Protein AF-A0A060QJ41-F1 (afdb_monomer)

Solvent-accessible surface area (backbone atoms only — not comparable to full-atom values): 6315 Å² total; per-residue (Å²): 116,40,67,36,72,54,43,66,49,70,54,66,38,90,70,45,51,76,92,61,62,83,84,62,95,77,72,72,46,38,19,40,31,33,42,63,34,37,39,37,49,94,87,50,76,45,77,58,55,60,83,73,72,48,84,84,44,64,33,47,48,69,77,72,47,94,67,33,31,37,31,62,10,53,21,62,42,76,65,50,92,54,86,45,84,54,56,28,43,73,46,73,39,74,78,43,70,63,73,48,69,90,78,86,119

Mean predicted aligned error: 7.89 Å

Structure (mmCIF, N/CA/C/O backbone):
data_AF-A0A060QJ41-F1
#
_entry.id   AF-A0A060QJ41-F1
#
loop_
_atom_site.group_PDB
_atom_site.id
_atom_site.type_symbol
_atom_site.label_atom_id
_atom_site.label_alt_id
_atom_site.label_comp_id
_atom_site.label_asym_id
_atom_site.label_entity_id
_atom_site.label_seq_id
_atom_site.pdbx_PDB_ins_code
_atom_site.Cartn_x
_atom_site.Cartn_y
_atom_site.Cartn_z
_atom_site.occupancy
_atom_site.B_iso_or_equiv
_atom_site.auth_seq_id
_atom_site.auth_comp_id
_atom_site.auth_asym_id
_atom_site.auth_atom_id
_atom_site.pdbx_PDB_model_num
ATOM 1 N N . MET A 1 1 ? -12.062 1.401 0.451 1.00 85.25 1 MET A N 1
ATOM 2 C CA . MET A 1 1 ? -12.530 0.884 1.755 1.00 85.25 1 MET A CA 1
A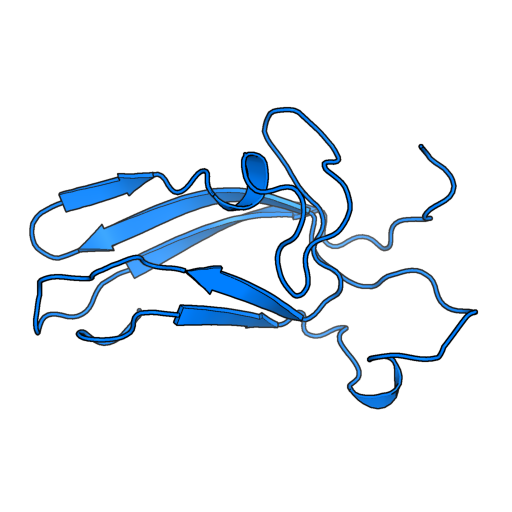TOM 3 C C . MET A 1 1 ? -12.009 -0.524 1.911 1.00 85.25 1 MET A C 1
ATOM 5 O O . MET A 1 1 ? -12.007 -1.255 0.928 1.00 85.25 1 MET A O 1
ATOM 9 N N . VAL A 1 2 ? -11.573 -0.873 3.112 1.00 86.75 2 VAL A N 1
ATOM 10 C CA . VAL A 1 2 ? -11.135 -2.212 3.498 1.00 86.75 2 VAL A CA 1
ATOM 11 C C . VAL A 1 2 ? -12.149 -2.738 4.519 1.00 86.75 2 VAL A C 1
ATOM 13 O O . VAL A 1 2 ? -12.460 -2.008 5.460 1.00 86.75 2 VAL A O 1
ATOM 16 N N . PRO A 1 3 ? -12.720 -3.937 4.332 1.00 86.00 3 PRO A N 1
ATOM 17 C CA . PRO A 1 3 ? -13.575 -4.558 5.341 1.00 86.00 3 PRO A CA 1
ATOM 18 C C . PRO A 1 3 ? -12.842 -4.757 6.675 1.00 86.00 3 PRO A C 1
ATOM 20 O O . PRO A 1 3 ? -11.617 -4.871 6.693 1.00 86.00 3 PRO A O 1
ATOM 23 N N . GLY A 1 4 ? -13.589 -4.837 7.777 1.00 84.31 4 GLY A N 1
ATOM 24 C CA . GLY A 1 4 ? -13.020 -5.221 9.070 1.00 84.31 4 GLY A CA 1
ATOM 25 C C . GLY A 1 4 ? -12.413 -6.626 9.024 1.00 84.31 4 GLY A C 1
ATOM 26 O O . GLY A 1 4 ? -12.738 -7.427 8.144 1.00 84.31 4 GLY A O 1
ATOM 27 N N . GLN A 1 5 ? -11.534 -6.929 9.981 1.00 81.62 5 GLN A N 1
ATOM 28 C CA . GLN A 1 5 ? -10.850 -8.230 10.113 1.00 81.62 5 GLN A CA 1
ATOM 29 C C . GLN A 1 5 ? -9.907 -8.606 8.950 1.00 81.62 5 GLN A C 1
ATOM 31 O O . GLN A 1 5 ? -9.447 -9.746 8.869 1.00 81.62 5 GLN A O 1
ATOM 36 N N . ILE A 1 6 ? -9.587 -7.670 8.052 1.00 86.56 6 ILE A N 1
ATOM 37 C CA . ILE A 1 6 ? -8.589 -7.878 6.999 1.00 86.56 6 ILE A CA 1
ATOM 38 C C . ILE A 1 6 ? -7.206 -7.503 7.529 1.00 86.56 6 ILE A C 1
ATOM 40 O O . ILE A 1 6 ? -6.945 -6.343 7.825 1.00 86.56 6 ILE A O 1
ATOM 44 N N . GLN A 1 7 ? -6.306 -8.482 7.602 1.00 85.56 7 GLN A N 1
ATOM 45 C CA . GLN A 1 7 ? -4.931 -8.277 8.073 1.00 85.56 7 GLN A CA 1
ATOM 46 C C . GLN A 1 7 ? -3.969 -7.878 6.956 1.00 85.56 7 GLN A C 1
ATOM 48 O O . GLN A 1 7 ? -2.970 -7.210 7.201 1.00 85.56 7 GLN A O 1
ATOM 53 N N . THR A 1 8 ? -4.246 -8.287 5.720 1.00 88.12 8 THR A N 1
ATOM 54 C CA . THR A 1 8 ? -3.357 -8.054 4.582 1.00 88.12 8 THR A CA 1
ATOM 55 C C . THR A 1 8 ? -4.145 -7.641 3.355 1.00 88.12 8 THR A C 1
ATOM 57 O O . THR A 1 8 ? -5.247 -8.123 3.090 1.00 88.12 8 THR A O 1
ATOM 60 N N . VAL A 1 9 ? -3.559 -6.737 2.580 1.00 90.88 9 VAL A N 1
ATOM 61 C CA . VAL A 1 9 ? -4.070 -6.331 1.272 1.00 90.88 9 VAL A CA 1
ATOM 62 C C . VAL A 1 9 ? -2.943 -6.378 0.253 1.00 90.88 9 VAL A C 1
ATOM 64 O O . VAL A 1 9 ? -1.770 -6.259 0.605 1.00 90.88 9 VAL A O 1
ATOM 67 N N . ARG A 1 10 ? -3.299 -6.547 -1.020 1.00 91.12 10 ARG A N 1
ATOM 68 C CA . ARG A 1 10 ? -2.350 -6.473 -2.132 1.00 91.12 10 ARG A CA 1
ATOM 69 C C . ARG A 1 10 ? -2.634 -5.245 -2.982 1.00 91.12 10 ARG A C 1
ATOM 71 O O . ARG A 1 10 ? -3.773 -5.017 -3.391 1.00 91.12 10 ARG A O 1
ATOM 78 N N . LEU A 1 11 ? -1.595 -4.459 -3.234 1.00 89.44 11 LEU A N 1
ATOM 79 C CA . LEU A 1 11 ? -1.599 -3.360 -4.184 1.00 89.44 11 LEU A CA 1
ATOM 80 C C . LEU A 1 11 ? -1.139 -3.897 -5.538 1.00 89.44 11 LEU A C 1
ATOM 82 O O . LEU A 1 11 ? 0.054 -4.082 -5.766 1.00 89.44 11 LEU A O 1
ATOM 86 N N . VAL A 1 12 ? -2.102 -4.135 -6.427 1.00 87.88 12 VAL A N 1
ATOM 87 C CA . VAL A 1 12 ? -1.845 -4.667 -7.768 1.00 87.88 12 VAL A CA 1
ATOM 88 C C . VAL A 1 12 ? -1.960 -3.542 -8.794 1.00 87.88 12 VAL A C 1
ATOM 90 O O . VAL A 1 12 ? -3.016 -2.925 -8.947 1.00 87.88 12 VAL A O 1
ATOM 93 N N . SER A 1 13 ? -0.866 -3.261 -9.497 1.00 82.88 13 SER A N 1
ATOM 94 C CA . SER A 1 13 ? -0.835 -2.315 -10.610 1.00 82.88 13 SER A CA 1
ATOM 95 C C . SER A 1 13 ? -1.576 -2.893 -11.814 1.00 82.88 13 SER A C 1
ATOM 97 O O . SER A 1 13 ? -1.474 -4.076 -12.116 1.00 82.88 13 SER A O 1
ATOM 99 N N . ARG A 1 14 ? -2.280 -2.052 -12.578 1.00 79.75 14 ARG A N 1
ATOM 100 C CA . ARG A 1 14 ? -2.937 -2.479 -13.833 1.00 79.75 14 ARG A CA 1
ATOM 101 C C . ARG A 1 14 ? -1.950 -2.993 -14.879 1.00 79.75 14 ARG A C 1
ATOM 103 O O . ARG A 1 14 ? -2.339 -3.741 -15.767 1.00 79.75 14 ARG A O 1
ATOM 110 N N . LEU A 1 15 ? -0.702 -2.540 -14.800 1.00 67.50 15 LEU A N 1
ATOM 111 C CA . LEU A 1 15 ? 0.367 -2.955 -15.702 1.00 67.50 15 LEU A CA 1
ATOM 112 C C . LEU A 1 15 ? 0.995 -4.290 -15.283 1.00 67.50 15 LEU A C 1
ATOM 114 O O . LEU A 1 15 ? 1.851 -4.803 -16.002 1.00 67.50 15 LEU A O 1
ATOM 118 N N . PHE A 1 16 ? 0.573 -4.859 -14.150 1.00 66.75 16 PHE A N 1
ATOM 119 C CA . PHE A 1 16 ? 0.996 -6.179 -13.719 1.00 66.75 16 PHE A CA 1
ATOM 120 C C . PHE A 1 16 ? 0.385 -7.248 -14.625 1.00 66.75 16 PHE A C 1
ATOM 122 O O . PHE A 1 16 ? -0.835 -7.366 -14.755 1.00 66.75 16 PHE A O 1
ATOM 129 N N . HIS A 1 17 ? 1.249 -8.055 -15.234 1.00 64.12 17 HIS A N 1
ATOM 130 C CA . HIS A 1 17 ? 0.848 -9.238 -15.975 1.00 64.12 17 HIS A CA 1
ATOM 131 C C . HIS A 1 17 ? 1.352 -10.477 -15.220 1.00 64.12 17 HIS A C 1
ATOM 133 O O . HIS A 1 17 ? 2.561 -10.596 -15.031 1.00 64.12 17 HIS A O 1
ATOM 139 N N . PRO A 1 18 ? 0.486 -11.432 -14.826 1.00 60.78 18 PRO A N 1
ATOM 140 C CA . PRO A 1 18 ? 0.892 -12.603 -14.040 1.00 60.78 18 PRO A CA 1
ATOM 141 C C . PRO A 1 18 ? 2.001 -13.435 -14.693 1.00 60.78 18 PRO A C 1
ATOM 143 O O . PRO A 1 18 ? 2.814 -14.027 -13.999 1.00 60.78 18 PRO A O 1
ATOM 146 N N . ALA A 1 19 ? 2.089 -13.442 -16.030 1.00 58.12 19 ALA A N 1
ATOM 147 C CA . ALA A 1 19 ? 3.177 -14.123 -16.745 1.00 58.12 19 ALA A CA 1
ATOM 148 C C . ALA A 1 19 ? 4.554 -13.436 -16.613 1.00 58.12 19 ALA A C 1
ATOM 150 O O . ALA A 1 19 ? 5.533 -13.930 -17.165 1.00 58.12 19 ALA A O 1
ATOM 151 N N . TRP A 1 20 ? 4.630 -12.288 -15.937 1.00 57.34 20 TRP A N 1
ATOM 152 C CA . TRP A 1 20 ? 5.875 -11.607 -15.569 1.00 57.34 20 TRP A CA 1
ATOM 153 C C . TRP A 1 20 ? 6.251 -11.829 -14.098 1.00 57.34 20 TRP A C 1
ATOM 155 O O . TRP A 1 20 ? 7.322 -11.394 -13.679 1.00 57.34 20 TRP A O 1
ATOM 165 N N . ALA A 1 21 ? 5.405 -12.516 -13.321 1.00 54.00 21 ALA A N 1
ATOM 166 C CA . ALA A 1 21 ? 5.729 -12.936 -11.966 1.00 54.00 21 ALA A CA 1
ATOM 167 C C . ALA A 1 21 ? 6.667 -14.154 -12.027 1.00 54.00 21 ALA A C 1
ATOM 169 O O . ALA A 1 21 ? 6.271 -15.220 -12.485 1.00 54.00 21 ALA A O 1
ATOM 170 N N . GLU A 1 22 ? 7.910 -13.949 -11.588 1.00 51.47 22 GLU A N 1
ATOM 171 C CA . GLU A 1 22 ? 9.008 -14.924 -11.483 1.00 51.47 22 GLU A CA 1
ATOM 172 C C . GLU A 1 22 ? 9.486 -15.578 -12.801 1.00 51.47 22 GLU A C 1
ATOM 174 O O . GLU A 1 22 ? 8.853 -16.451 -13.385 1.00 51.47 22 GLU A O 1
ATOM 179 N N . GLY A 1 23 ? 10.691 -15.183 -13.244 1.00 48.38 23 GLY A N 1
ATOM 180 C CA . GLY A 1 23 ? 11.453 -15.867 -14.303 1.00 48.38 23 GLY A CA 1
ATOM 181 C C . GLY A 1 23 ? 11.667 -15.084 -15.604 1.00 48.38 23 GLY A C 1
ATOM 182 O O . GLY A 1 23 ? 12.457 -15.512 -16.446 1.00 48.38 23 GLY A O 1
ATOM 183 N N . SER A 1 24 ? 11.033 -13.920 -15.781 1.00 49.31 24 SER A N 1
ATOM 184 C CA . SER A 1 24 ? 11.309 -13.047 -16.929 1.00 49.31 24 SER A CA 1
ATOM 185 C C . SER A 1 24 ? 12.500 -12.135 -16.629 1.00 49.31 24 SER A C 1
ATOM 187 O O . SER A 1 24 ? 12.339 -11.051 -16.081 1.00 49.31 24 SER A O 1
ATOM 189 N N . HIS A 1 25 ? 13.707 -12.563 -17.005 1.00 52.97 25 HIS A N 1
ATOM 190 C CA . HIS A 1 25 ? 14.935 -11.759 -16.888 1.00 52.97 25 HIS A CA 1
ATOM 191 C C . HIS A 1 25 ? 14.967 -10.497 -17.773 1.00 52.97 25 HIS A C 1
ATOM 193 O O . HIS A 1 25 ? 15.950 -9.765 -17.745 1.00 52.97 25 HIS A O 1
ATOM 199 N N . TYR A 1 26 ? 13.933 -10.232 -18.575 1.00 49.94 26 TYR A N 1
ATOM 200 C CA . TYR A 1 26 ? 13.948 -9.147 -19.552 1.00 49.94 26 TYR A CA 1
ATOM 201 C C . TYR A 1 26 ? 12.587 -8.462 -19.623 1.00 49.94 26 TYR A C 1
ATOM 203 O O . TYR A 1 26 ? 11.684 -8.879 -20.345 1.00 49.94 26 TYR A O 1
ATOM 211 N N . GLY A 1 27 ? 12.438 -7.393 -18.853 1.00 53.38 27 GLY A N 1
ATOM 212 C CA . GLY A 1 27 ? 11.312 -6.479 -18.951 1.00 53.38 27 GLY A CA 1
ATOM 213 C C . GLY A 1 27 ? 11.445 -5.396 -17.891 1.00 53.38 27 GLY A C 1
ATOM 214 O O . GLY A 1 27 ? 11.797 -5.718 -16.759 1.00 53.38 27 GLY A O 1
ATOM 215 N N . PRO A 1 28 ? 11.203 -4.125 -18.231 1.00 57.47 28 PRO A N 1
ATOM 216 C CA . PRO A 1 28 ? 11.350 -3.067 -17.258 1.00 57.47 28 PRO A CA 1
ATOM 217 C C . PRO A 1 28 ? 10.192 -3.189 -16.259 1.00 57.47 28 PRO A C 1
ATOM 219 O O . PRO A 1 28 ? 9.060 -3.527 -16.631 1.00 57.47 28 PRO A O 1
ATOM 222 N N . SER A 1 29 ? 10.490 -3.032 -14.977 1.00 65.25 29 SER A N 1
ATOM 223 C CA . SER A 1 29 ? 9.539 -3.376 -13.927 1.00 65.25 29 SER A CA 1
ATOM 224 C C . SER A 1 29 ? 8.375 -2.386 -13.926 1.00 65.25 29 SER A C 1
ATOM 226 O O . SER A 1 29 ? 8.567 -1.171 -13.904 1.00 65.25 29 SER A O 1
ATOM 228 N N . ARG A 1 30 ? 7.143 -2.900 -13.990 1.00 72.81 30 ARG A N 1
ATOM 229 C CA . ARG A 1 30 ? 5.931 -2.080 -14.136 1.00 72.81 30 ARG A CA 1
ATOM 230 C C . ARG A 1 30 ? 5.141 -2.056 -12.832 1.00 72.81 30 ARG A C 1
ATOM 232 O O . ARG A 1 30 ? 4.161 -2.781 -12.666 1.00 72.81 30 ARG A O 1
ATOM 239 N N . GLY A 1 31 ? 5.608 -1.234 -11.898 1.00 83.44 31 GLY A N 1
ATOM 240 C CA . GLY A 1 31 ? 4.985 -1.001 -10.598 1.00 83.44 31 GLY A CA 1
ATOM 241 C C . GLY A 1 31 ? 4.576 0.452 -10.398 1.00 83.44 31 GLY A C 1
ATOM 242 O O . GLY A 1 31 ? 4.353 1.186 -11.355 1.00 83.44 31 GLY A O 1
ATOM 243 N N . VAL A 1 32 ? 4.455 0.854 -9.138 1.00 88.94 32 VAL A N 1
ATOM 244 C CA . VAL A 1 32 ? 4.211 2.244 -8.738 1.00 88.94 32 VAL A CA 1
ATOM 245 C C . VAL A 1 32 ? 5.172 2.630 -7.621 1.00 88.94 32 VAL A C 1
ATOM 247 O O . VAL A 1 32 ? 5.499 1.801 -6.766 1.00 88.94 32 VAL A O 1
ATOM 250 N N . LEU A 1 33 ? 5.623 3.881 -7.624 1.00 91.12 33 LEU A N 1
ATOM 251 C CA . LEU A 1 33 ? 6.394 4.462 -6.537 1.00 91.12 33 LEU A CA 1
ATOM 252 C C . LEU A 1 33 ? 5.417 4.903 -5.461 1.00 91.12 33 LEU A C 1
ATOM 254 O O . LEU A 1 33 ? 4.648 5.850 -5.648 1.00 91.12 33 LEU A O 1
ATOM 258 N N . VAL A 1 34 ? 5.448 4.207 -4.334 1.00 92.62 34 VAL A N 1
ATOM 259 C CA . VAL A 1 34 ? 4.568 4.493 -3.208 1.00 92.62 34 VAL A CA 1
ATOM 260 C C . VAL A 1 34 ? 5.300 5.387 -2.219 1.00 92.62 34 VAL A C 1
ATOM 262 O O . VAL A 1 34 ? 6.453 5.121 -1.871 1.00 92.62 34 VAL A O 1
ATOM 265 N N . GLY A 1 35 ? 4.630 6.461 -1.812 1.00 93.50 35 GLY A N 1
ATOM 266 C CA . GLY A 1 35 ? 5.053 7.359 -0.742 1.00 93.50 35 GLY A CA 1
ATOM 267 C C . GLY A 1 35 ? 4.328 7.029 0.557 1.00 93.50 35 GLY A C 1
ATOM 268 O O . GLY A 1 35 ? 4.355 5.902 1.046 1.00 93.50 35 GLY A O 1
ATOM 269 N N . LYS A 1 36 ? 3.633 8.013 1.129 1.00 94.12 36 LYS A N 1
ATOM 270 C CA . LYS A 1 36 ? 2.918 7.825 2.392 1.00 94.12 36 LYS A CA 1
ATOM 271 C C . LYS A 1 36 ? 1.755 6.832 2.266 1.00 94.12 36 LYS A C 1
ATOM 273 O O . LYS A 1 36 ? 0.883 6.963 1.407 1.00 94.12 36 LYS A O 1
ATOM 278 N N . ILE A 1 37 ? 1.677 5.907 3.221 1.00 93.88 37 ILE A N 1
ATOM 279 C CA . ILE A 1 37 ? 0.545 4.991 3.394 1.00 93.88 37 ILE A CA 1
ATOM 280 C C . ILE A 1 37 ? -0.130 5.294 4.729 1.00 93.88 37 ILE A C 1
ATOM 282 O O . ILE A 1 37 ? 0.525 5.442 5.764 1.00 93.88 37 ILE A O 1
ATOM 286 N N . THR A 1 38 ? -1.449 5.455 4.718 1.00 92.62 38 THR A N 1
ATOM 287 C CA . THR A 1 38 ? -2.230 5.754 5.922 1.00 92.62 38 THR A CA 1
ATOM 288 C C . THR A 1 38 ? -3.517 4.955 5.930 1.00 92.62 38 THR A C 1
ATOM 290 O O . THR A 1 38 ? -4.283 4.983 4.969 1.00 92.62 38 THR A O 1
ATOM 293 N N . PHE A 1 39 ? -3.766 4.271 7.036 1.00 89.81 39 PHE A N 1
ATOM 294 C CA . PHE A 1 39 ? -4.989 3.534 7.271 1.00 89.81 39 PHE A CA 1
ATOM 295 C C . PHE A 1 39 ? -5.841 4.246 8.322 1.00 89.81 39 PHE A C 1
ATOM 297 O O . PHE A 1 39 ? -5.359 4.597 9.396 1.00 89.81 39 PHE A O 1
ATOM 304 N N . PHE A 1 40 ? -7.105 4.476 7.999 1.00 88.38 40 PHE A N 1
ATOM 305 C CA . PHE A 1 40 ? -8.083 5.112 8.869 1.00 88.38 40 PHE A CA 1
ATOM 306 C C . PHE A 1 40 ? -9.105 4.060 9.292 1.00 88.38 40 PHE A C 1
ATOM 308 O O . PHE A 1 40 ? -9.816 3.533 8.438 1.00 88.38 40 PHE A O 1
ATOM 315 N N . ASP A 1 41 ? -9.190 3.770 10.586 1.00 83.44 41 ASP A N 1
ATOM 316 C CA . ASP A 1 41 ? -10.264 2.962 11.168 1.00 83.44 41 ASP A CA 1
ATOM 317 C C . ASP A 1 41 ? -11.225 3.837 11.988 1.00 83.44 41 ASP A C 1
ATOM 319 O O . ASP A 1 41 ? -11.019 5.046 12.131 1.00 83.44 41 ASP A O 1
ATOM 323 N N . SER A 1 42 ? -12.294 3.236 12.515 1.00 78.50 42 SER A N 1
ATOM 324 C CA . SER A 1 42 ? -13.321 3.917 13.318 1.00 78.50 42 SER A CA 1
ATOM 325 C C . SER A 1 42 ? -12.779 4.678 14.533 1.00 78.50 42 SER A C 1
ATOM 327 O O . SER A 1 42 ? -13.457 5.556 15.061 1.00 78.50 42 SER A O 1
ATOM 329 N N . ASN A 1 43 ? -11.589 4.325 15.014 1.00 76.75 43 ASN A N 1
ATOM 330 C CA . ASN A 1 43 ? -11.054 4.756 16.296 1.00 76.75 43 ASN A CA 1
ATOM 331 C C . ASN A 1 43 ? -9.701 5.482 16.171 1.00 76.75 43 ASN A C 1
ATOM 333 O O . ASN A 1 43 ? -9.322 6.243 17.064 1.00 76.75 43 ASN A O 1
ATOM 337 N N . ARG A 1 44 ? -8.931 5.226 15.106 1.00 81.75 44 ARG A N 1
ATOM 338 C CA . ARG A 1 44 ? -7.525 5.621 14.965 1.00 81.75 44 ARG A CA 1
ATOM 339 C C . ARG A 1 44 ? -7.114 5.847 13.510 1.00 81.75 44 ARG A C 1
ATOM 341 O O . ARG A 1 44 ? -7.663 5.302 12.558 1.00 81.75 44 ARG A O 1
ATOM 348 N N . THR A 1 45 ? -6.080 6.670 13.359 1.00 87.12 45 THR A N 1
ATOM 349 C CA . THR A 1 45 ? -5.332 6.841 12.110 1.00 87.12 45 THR A CA 1
ATOM 350 C C . THR A 1 45 ? -3.949 6.230 12.285 1.00 87.12 45 THR A C 1
ATOM 352 O O . THR A 1 45 ? -3.184 6.668 13.144 1.00 87.12 45 THR A O 1
ATOM 355 N N . HIS A 1 46 ? -3.615 5.251 11.453 1.00 85.75 46 HIS A N 1
ATOM 356 C CA . HIS A 1 46 ? -2.340 4.541 11.468 1.00 85.75 46 HIS A CA 1
ATOM 357 C C . HIS A 1 46 ? -1.509 4.959 10.262 1.00 85.75 46 HIS A C 1
ATOM 359 O O . HIS A 1 46 ? -1.903 4.747 9.116 1.00 85.75 46 HIS A O 1
ATOM 365 N N . THR A 1 47 ? -0.349 5.567 10.506 1.00 88.75 47 THR A N 1
ATOM 366 C CA . TH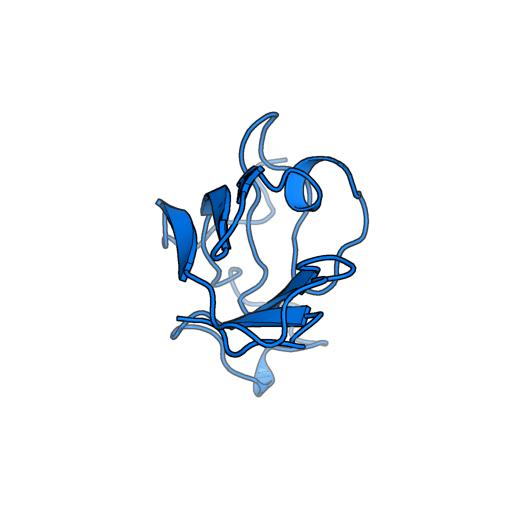R A 1 47 ? 0.638 5.791 9.440 1.00 88.75 47 THR A CA 1
ATOM 367 C C . THR A 1 47 ? 1.494 4.542 9.316 1.00 88.75 47 THR A C 1
ATOM 369 O O . THR A 1 47 ? 2.080 4.102 10.301 1.00 88.75 47 THR A O 1
ATOM 372 N N . MET A 1 48 ? 1.554 3.973 8.117 1.00 88.25 48 MET A N 1
ATOM 373 C CA . MET A 1 48 ? 2.208 2.691 7.879 1.00 88.25 48 MET A CA 1
ATOM 374 C C . MET A 1 48 ? 3.580 2.906 7.246 1.00 88.25 48 MET A C 1
ATOM 376 O O . MET A 1 48 ? 3.674 3.358 6.104 1.00 88.25 48 MET A O 1
ATOM 380 N N . THR A 1 49 ? 4.640 2.560 7.975 1.00 88.75 49 THR A N 1
ATOM 381 C CA . THR A 1 49 ? 6.035 2.690 7.514 1.00 88.75 49 THR A CA 1
ATOM 382 C C . THR A 1 49 ? 6.697 1.352 7.210 1.00 88.75 49 THR A C 1
ATOM 384 O O . THR A 1 49 ? 7.830 1.339 6.750 1.00 88.75 49 THR A O 1
ATOM 387 N N . GLU A 1 50 ? 5.990 0.229 7.375 1.00 86.44 50 GLU A N 1
ATOM 388 C CA . GLU A 1 50 ? 6.543 -1.118 7.165 1.00 86.44 50 GLU A CA 1
ATOM 389 C C . GLU A 1 50 ? 7.195 -1.274 5.784 1.00 86.44 50 GLU A C 1
ATOM 391 O O . GLU A 1 50 ? 8.298 -1.804 5.672 1.00 86.44 50 GLU A O 1
ATOM 396 N N . HIS A 1 51 ? 6.571 -0.714 4.743 1.00 84.00 51 HIS A N 1
ATOM 397 C CA . HIS A 1 51 ? 7.127 -0.693 3.391 1.00 84.00 51 HIS A CA 1
ATOM 398 C C . HIS A 1 51 ? 8.493 0.011 3.292 1.00 84.00 51 HIS A C 1
ATOM 400 O O . HIS A 1 51 ? 9.264 -0.309 2.397 1.00 84.00 51 HIS A O 1
ATOM 406 N N . LEU A 1 52 ? 8.839 0.919 4.206 1.00 86.12 52 LEU A N 1
ATOM 407 C CA . LEU A 1 52 ? 10.126 1.625 4.260 1.00 86.12 52 LEU A CA 1
ATOM 408 C C . LEU A 1 52 ? 11.145 0.964 5.196 1.00 86.12 52 LEU A C 1
ATOM 410 O O . LEU A 1 52 ? 12.345 1.192 5.022 1.00 86.12 52 LEU A O 1
ATOM 414 N N . ASP A 1 53 ? 10.677 0.210 6.189 1.00 84.56 53 ASP A N 1
ATOM 415 C CA . ASP A 1 53 ? 11.499 -0.309 7.288 1.00 84.56 53 ASP A CA 1
ATOM 416 C C . ASP A 1 53 ? 11.897 -1.779 7.078 1.00 84.56 53 ASP A C 1
ATOM 418 O O . ASP A 1 53 ? 12.988 -2.194 7.474 1.00 84.56 53 ASP A O 1
ATOM 422 N N . SER A 1 54 ? 11.047 -2.565 6.413 1.00 81.81 54 SER A N 1
ATOM 423 C CA . SER A 1 54 ? 11.259 -4.000 6.199 1.00 81.81 54 SER A CA 1
ATOM 424 C C . SER A 1 54 ? 12.015 -4.257 4.891 1.00 81.81 54 SER A C 1
ATOM 426 O O . SER A 1 54 ? 11.462 -4.014 3.819 1.00 81.81 54 SER A O 1
ATOM 428 N N . PRO A 1 55 ? 13.253 -4.786 4.911 1.00 70.00 55 PRO A N 1
ATOM 429 C CA . PRO A 1 55 ? 14.059 -4.934 3.697 1.00 70.00 55 PRO A CA 1
ATOM 430 C C . PRO A 1 55 ? 13.467 -5.947 2.709 1.00 70.00 55 PRO A C 1
ATOM 432 O O . PRO A 1 55 ? 13.498 -5.709 1.506 1.00 70.00 55 PRO A O 1
ATOM 435 N N . ALA A 1 56 ? 12.854 -7.026 3.198 1.00 75.12 56 ALA A N 1
ATOM 436 C CA . ALA A 1 56 ? 12.232 -8.057 2.374 1.00 75.12 56 ALA A CA 1
ATOM 437 C C . ALA A 1 56 ? 10.713 -8.056 2.585 1.00 75.12 56 ALA A C 1
ATOM 439 O O . ALA A 1 56 ? 10.217 -8.613 3.563 1.00 75.12 56 ALA A O 1
ATOM 440 N N . LEU A 1 57 ? 9.987 -7.414 1.670 1.00 84.00 57 LEU A N 1
ATOM 441 C CA . LEU A 1 57 ? 8.529 -7.471 1.604 1.00 84.00 57 LEU A CA 1
ATOM 442 C C . LEU A 1 57 ? 8.104 -7.999 0.241 1.00 84.00 57 LEU A C 1
ATOM 444 O O . LEU A 1 57 ? 8.630 -7.570 -0.786 1.00 84.00 57 LEU A O 1
ATOM 448 N N . ASP A 1 58 ? 7.136 -8.913 0.252 1.00 85.88 58 ASP A N 1
ATOM 449 C CA . ASP A 1 58 ? 6.621 -9.535 -0.963 1.00 85.88 58 ASP A CA 1
ATOM 450 C C . ASP A 1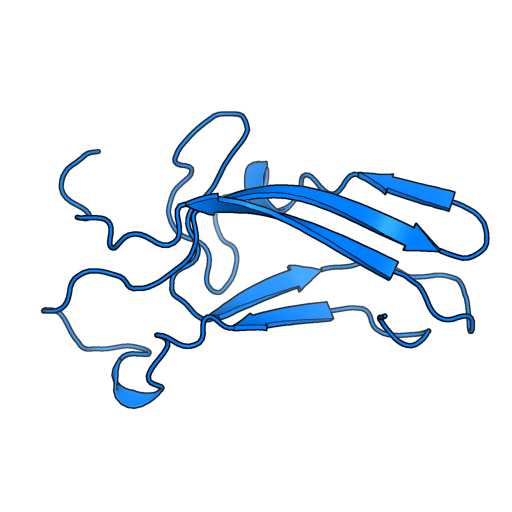 58 ? 6.069 -8.471 -1.916 1.00 85.88 58 ASP A C 1
ATOM 452 O O . ASP A 1 58 ? 5.192 -7.678 -1.553 1.00 85.88 58 ASP A O 1
ATOM 456 N N . GLY A 1 59 ? 6.631 -8.434 -3.122 1.00 85.12 59 GLY A N 1
ATOM 457 C CA . GLY A 1 59 ? 6.217 -7.496 -4.152 1.00 85.12 59 GLY A CA 1
ATOM 458 C C . GLY A 1 59 ? 6.740 -6.063 -4.035 1.00 85.12 59 GLY A C 1
ATOM 459 O O . GLY A 1 59 ? 6.299 -5.179 -4.773 1.00 85.12 59 GLY A O 1
ATOM 460 N N . TRP A 1 60 ? 7.679 -5.806 -3.124 1.00 88.25 60 TRP A N 1
ATOM 461 C CA . TRP A 1 60 ? 8.370 -4.522 -3.001 1.00 88.25 60 TRP A CA 1
ATOM 462 C C . TRP A 1 60 ? 9.812 -4.635 -3.497 1.00 88.25 60 TRP A C 1
ATOM 464 O O . TRP A 1 60 ? 10.477 -5.647 -3.284 1.00 88.25 60 TRP A O 1
ATOM 474 N N . ARG A 1 61 ? 10.316 -3.589 -4.157 1.00 86.00 61 ARG A N 1
ATOM 475 C CA . ARG A 1 61 ? 11.714 -3.511 -4.620 1.00 86.00 61 ARG A CA 1
ATOM 476 C C . ARG A 1 61 ? 12.672 -3.084 -3.530 1.00 86.00 61 ARG A C 1
ATOM 478 O O . ARG A 1 61 ? 12.274 -2.960 -2.386 1.00 86.00 61 ARG A O 1
ATOM 485 N N . GLU A 1 62 ? 13.934 -2.844 -3.846 1.00 81.38 62 GLU A N 1
ATOM 486 C CA . GLU A 1 62 ? 14.827 -2.165 -2.915 1.00 81.38 62 GLU A CA 1
ATOM 487 C C . GLU A 1 62 ? 14.319 -0.758 -2.569 1.00 81.38 62 GLU A C 1
ATOM 489 O O . GLU A 1 62 ? 13.463 -0.171 -3.244 1.00 81.38 62 GLU A O 1
ATOM 494 N N . LYS A 1 63 ? 14.783 -0.242 -1.433 1.00 78.06 63 LYS A N 1
ATOM 495 C CA . LYS A 1 63 ? 14.341 1.050 -0.923 1.00 78.06 63 LYS A CA 1
ATOM 496 C C . LYS A 1 63 ? 14.874 2.159 -1.829 1.00 78.06 63 LYS A C 1
ATOM 498 O O . LYS A 1 63 ? 16.054 2.473 -1.783 1.00 78.06 63 LYS A O 1
ATOM 503 N N . HIS A 1 64 ? 13.980 2.774 -2.600 1.00 78.44 64 HIS A N 1
ATOM 504 C CA . HIS A 1 64 ? 14.319 3.885 -3.488 1.00 78.44 64 HIS A CA 1
ATOM 505 C C . HIS A 1 64 ? 14.746 5.138 -2.707 1.00 78.44 64 HIS A C 1
ATOM 507 O O . HIS A 1 64 ? 15.693 5.822 -3.077 1.00 78.44 64 HIS A O 1
ATOM 513 N N . SER A 1 65 ? 14.052 5.466 -1.610 1.00 83.00 65 SER A N 1
ATOM 514 C CA . SER A 1 65 ? 14.425 6.596 -0.753 1.00 83.00 65 SER A CA 1
ATOM 515 C C . SER A 1 65 ? 14.010 6.393 0.703 1.00 83.00 65 SER A C 1
ATOM 517 O O . SER A 1 65 ? 13.312 5.442 1.050 1.00 83.00 65 SER A O 1
ATOM 519 N N . ALA A 1 66 ? 14.386 7.330 1.579 1.00 83.62 66 ALA A N 1
ATOM 520 C CA . ALA A 1 66 ? 13.948 7.339 2.975 1.00 83.62 66 ALA A CA 1
ATOM 521 C C . ALA A 1 66 ? 12.415 7.329 3.145 1.00 83.62 66 ALA A C 1
ATOM 523 O O . ALA A 1 66 ? 11.942 6.859 4.177 1.00 83.62 66 ALA A O 1
ATOM 524 N N . GLN A 1 67 ? 11.663 7.831 2.157 1.00 88.44 67 GLN A N 1
ATOM 525 C CA . GLN A 1 67 ? 10.218 8.077 2.248 1.00 88.44 67 GLN A CA 1
ATOM 526 C C . GLN A 1 67 ? 9.394 7.403 1.145 1.00 88.44 67 GLN A C 1
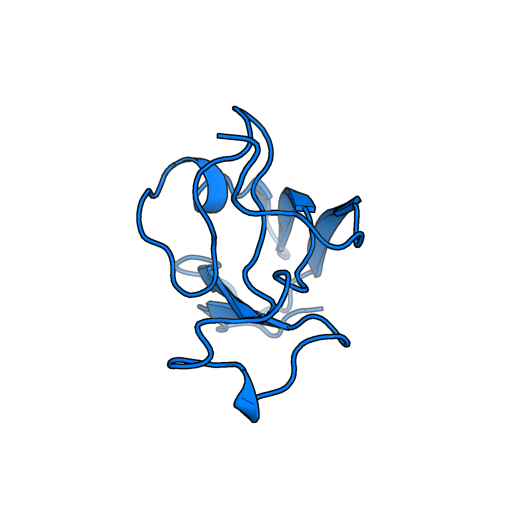ATOM 528 O O . GLN A 1 67 ? 8.180 7.582 1.110 1.00 88.44 67 GLN A O 1
ATOM 533 N N . SER A 1 68 ? 10.027 6.666 0.231 1.00 90.12 68 SER A N 1
ATOM 534 C CA . SER A 1 68 ? 9.327 6.044 -0.889 1.00 90.12 68 SER A CA 1
ATOM 535 C C . SER A 1 68 ? 9.969 4.743 -1.340 1.00 90.12 68 SER A C 1
ATOM 537 O O . SER A 1 68 ? 11.176 4.528 -1.179 1.00 90.12 68 SER A O 1
ATOM 539 N N . ARG A 1 69 ? 9.145 3.868 -1.921 1.00 90.12 69 ARG A N 1
ATOM 540 C CA . ARG A 1 69 ? 9.581 2.560 -2.407 1.00 90.12 69 ARG A CA 1
ATOM 541 C C . ARG A 1 69 ? 8.765 2.094 -3.604 1.00 90.12 69 ARG A C 1
ATOM 543 O O . ARG A 1 69 ? 7.543 2.235 -3.623 1.00 90.12 69 ARG A O 1
ATOM 550 N N . TRP A 1 70 ? 9.454 1.528 -4.590 1.00 89.62 70 TRP A N 1
ATOM 551 C CA . TRP A 1 70 ? 8.825 0.928 -5.761 1.00 89.62 70 TRP A CA 1
ATOM 552 C C . TRP A 1 70 ? 8.202 -0.428 -5.427 1.00 89.62 70 TRP A C 1
ATOM 554 O O . TRP A 1 70 ? 8.781 -1.235 -4.694 1.00 89.62 70 TRP A O 1
ATOM 564 N N . THR A 1 71 ? 7.030 -0.694 -5.996 1.00 88.81 71 THR A N 1
ATOM 565 C CA . THR A 1 71 ? 6.444 -2.039 -6.054 1.00 88.81 71 THR A CA 1
ATOM 566 C C . THR A 1 71 ? 6.916 -2.771 -7.310 1.00 88.81 71 THR A C 1
ATOM 568 O O . THR A 1 71 ? 7.253 -2.139 -8.306 1.00 88.81 71 THR A O 1
ATOM 571 N N . SER A 1 72 ? 6.898 -4.103 -7.307 1.00 83.56 72 SER A N 1
ATOM 572 C CA . SER A 1 72 ? 7.139 -4.922 -8.507 1.00 83.56 72 SER A CA 1
ATOM 573 C C . SER A 1 72 ? 5.872 -5.158 -9.346 1.00 83.56 72 SER A C 1
ATOM 575 O O . SER A 1 72 ? 5.896 -5.936 -10.298 1.00 83.56 72 SER A O 1
ATOM 577 N N . GLY A 1 73 ? 4.759 -4.500 -9.002 1.00 84.50 73 GLY A N 1
ATOM 578 C CA . GLY A 1 73 ? 3.465 -4.627 -9.678 1.00 84.50 73 GLY A CA 1
ATOM 579 C C . GLY A 1 73 ? 2.386 -5.355 -8.868 1.00 84.50 73 GLY A C 1
ATOM 580 O O . GLY A 1 73 ? 1.214 -5.066 -9.077 1.00 84.50 73 GLY A O 1
ATOM 581 N N . ASP A 1 74 ? 2.747 -6.207 -7.910 1.00 86.94 74 ASP A N 1
ATOM 582 C CA . ASP A 1 74 ? 1.835 -6.822 -6.929 1.00 86.94 74 ASP A CA 1
ATOM 583 C C . ASP 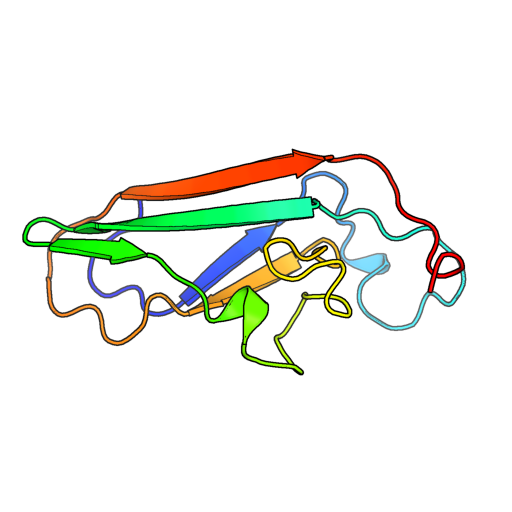A 1 74 ? 2.519 -6.795 -5.566 1.00 86.94 74 ASP A C 1
ATOM 585 O O . ASP A 1 74 ? 3.352 -7.649 -5.299 1.00 86.94 74 ASP A O 1
ATOM 589 N N . ALA A 1 75 ? 2.206 -5.794 -4.743 1.00 89.81 75 ALA A N 1
ATOM 590 C CA . ALA A 1 75 ? 2.850 -5.565 -3.454 1.00 89.81 75 ALA A CA 1
ATOM 591 C C . ALA A 1 75 ? 1.941 -5.904 -2.275 1.00 89.81 75 ALA A C 1
ATOM 593 O O . ALA A 1 75 ? 0.821 -5.399 -2.177 1.00 89.81 75 ALA A O 1
ATOM 594 N N . MET A 1 76 ? 2.445 -6.700 -1.332 1.00 91.00 76 MET A N 1
ATOM 595 C CA . MET A 1 76 ? 1.728 -7.033 -0.105 1.00 91.00 76 MET A CA 1
ATOM 596 C C . MET A 1 76 ? 1.893 -5.936 0.950 1.00 91.00 76 MET A C 1
ATOM 598 O O . MET A 1 76 ? 3.000 -5.483 1.228 1.00 91.00 76 MET A O 1
ATOM 602 N N . LEU A 1 77 ? 0.795 -5.538 1.585 1.00 90.69 77 LEU A N 1
ATOM 603 C CA . LEU A 1 77 ? 0.770 -4.589 2.692 1.00 90.69 77 LEU A CA 1
ATOM 604 C C . LEU A 1 77 ? 0.096 -5.246 3.903 1.00 90.69 77 LEU A C 1
ATOM 606 O O . LEU A 1 77 ? -1.051 -5.692 3.798 1.00 90.69 77 LEU A O 1
ATOM 610 N N . SER A 1 78 ? 0.785 -5.290 5.046 1.00 88.81 78 SER A N 1
ATOM 611 C CA . SER A 1 78 ? 0.196 -5.762 6.301 1.00 88.81 78 SER A CA 1
ATOM 612 C C . SER A 1 78 ? -0.485 -4.607 7.016 1.00 88.81 78 SER A C 1
ATOM 614 O O . SER A 1 78 ? 0.163 -3.643 7.402 1.00 88.81 78 SER A O 1
ATOM 616 N N . LEU A 1 79 ? -1.797 -4.692 7.213 1.00 83.56 79 LEU A N 1
ATOM 617 C CA . LEU A 1 79 ? -2.580 -3.719 7.980 1.00 83.56 79 LEU A CA 1
ATOM 618 C C . LEU A 1 79 ? -2.429 -3.909 9.503 1.00 83.56 79 LEU A C 1
ATOM 620 O O . LEU A 1 79 ? -3.013 -3.141 10.272 1.00 83.56 79 LEU A O 1
ATOM 624 N N . GLY A 1 80 ? -1.635 -4.904 9.923 1.00 75.62 80 GLY A N 1
ATOM 625 C CA . GLY A 1 80 ? -1.422 -5.290 11.316 1.00 75.62 80 GLY A CA 1
ATOM 626 C C . GLY A 1 80 ? -2.621 -6.016 11.929 1.00 75.62 80 GLY A C 1
ATOM 627 O O . GLY A 1 80 ? -3.588 -6.355 11.242 1.00 75.62 80 GLY A O 1
ATOM 628 N N . ASP A 1 81 ? -2.561 -6.241 13.244 1.00 67.00 81 ASP A N 1
ATOM 629 C CA . ASP A 1 81 ? -3.711 -6.719 14.013 1.00 67.00 81 ASP A CA 1
ATOM 630 C C . ASP A 1 81 ? -4.750 -5.598 14.116 1.00 67.00 81 ASP A C 1
ATOM 632 O O . ASP A 1 81 ? -4.708 -4.719 14.979 1.00 67.00 81 ASP A O 1
ATOM 636 N N . GLN A 1 82 ? -5.665 -5.607 13.155 1.00 61.75 82 GLN A N 1
ATOM 637 C CA . GLN A 1 82 ? -6.814 -4.720 13.090 1.00 61.75 82 GLN A CA 1
ATOM 638 C C . GLN A 1 82 ? -7.838 -5.170 14.135 1.00 61.75 82 GLN A C 1
ATOM 640 O O . GLN A 1 82 ? -8.492 -6.199 13.973 1.00 61.75 82 GLN A O 1
ATOM 645 N N . ASP A 1 83 ? -7.961 -4.397 15.212 1.00 57.00 83 ASP A N 1
ATOM 646 C CA . ASP A 1 83 ? -8.876 -4.681 16.325 1.00 57.00 83 ASP A CA 1
ATOM 647 C C . ASP A 1 83 ? -10.384 -4.439 16.035 1.00 57.00 83 ASP A C 1
ATOM 649 O O . ASP A 1 83 ? -11.209 -4.953 16.789 1.00 57.00 83 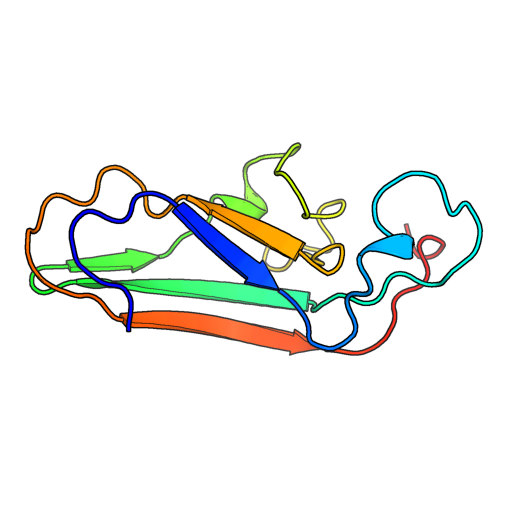ASP A O 1
ATOM 653 N N . PRO A 1 84 ? -10.845 -3.718 14.984 1.00 58.62 84 PRO A N 1
ATOM 654 C CA . PRO A 1 84 ? -12.282 -3.538 14.812 1.00 58.62 84 PRO A CA 1
ATOM 655 C C . PRO A 1 84 ? -12.906 -4.486 13.773 1.00 58.62 84 PRO A C 1
ATOM 657 O O . PRO A 1 84 ? -12.409 -4.714 12.670 1.00 58.62 84 PRO A O 1
ATOM 660 N N . ILE A 1 85 ? -14.103 -4.959 14.130 1.00 64.06 85 ILE A N 1
ATOM 661 C CA . ILE A 1 85 ? -15.137 -5.516 13.238 1.00 64.06 85 ILE A CA 1
ATOM 662 C C . ILE A 1 85 ? -15.517 -4.502 12.132 1.00 64.06 85 ILE A C 1
ATOM 664 O O . ILE A 1 85 ? -16.079 -4.872 11.100 1.00 64.06 85 ILE A O 1
ATOM 668 N N . ASP A 1 86 ? -15.192 -3.224 12.336 1.00 75.44 86 ASP A N 1
ATOM 669 C CA . ASP A 1 86 ? -15.591 -2.114 11.483 1.00 75.44 86 ASP A CA 1
ATOM 670 C C . ASP A 1 86 ? -14.691 -1.927 10.248 1.00 75.44 86 ASP A C 1
ATOM 672 O O . ASP A 1 86 ? -13.484 -2.176 10.296 1.00 75.44 86 ASP A O 1
ATOM 676 N N . PRO A 1 87 ? -15.256 -1.442 9.128 1.00 84.81 87 PRO A N 1
ATOM 677 C CA . PRO A 1 87 ? -14.497 -1.139 7.923 1.00 84.81 87 PRO A C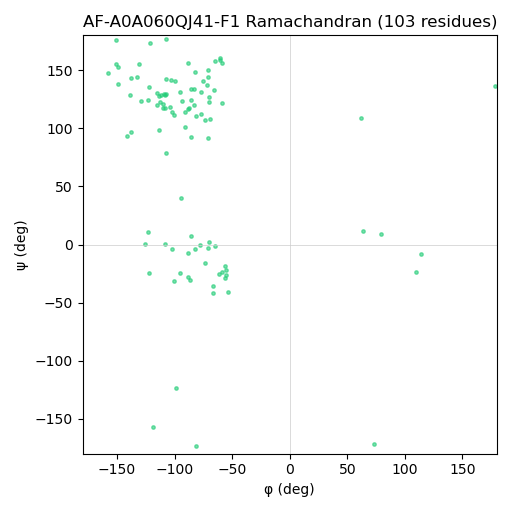A 1
ATOM 678 C C . PRO A 1 87 ?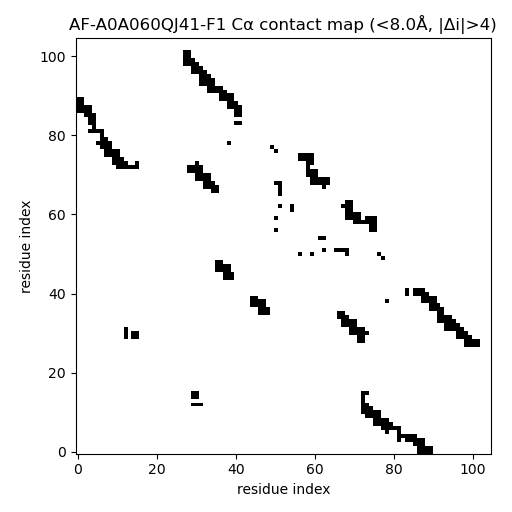 -13.596 0.092 8.092 1.00 84.81 87 PRO A C 1
ATOM 680 O O . PRO A 1 87 ? -13.944 1.054 8.774 1.00 84.81 87 PRO A O 1
ATOM 683 N N . GLY A 1 88 ? -12.477 0.099 7.369 1.00 88.56 88 GLY A N 1
ATOM 684 C CA . GLY A 1 88 ? -11.540 1.218 7.314 1.00 88.56 88 GLY A CA 1
ATOM 685 C C . GLY A 1 88 ? -11.324 1.779 5.909 1.00 88.56 88 GLY A C 1
ATOM 686 O O . GLY A 1 88 ? -11.784 1.253 4.887 1.00 88.56 88 GLY A O 1
ATOM 687 N N . VAL A 1 89 ? -10.586 2.880 5.835 1.00 91.38 89 VAL A N 1
ATOM 688 C CA . VAL A 1 89 ? -10.145 3.505 4.588 1.00 91.38 89 VAL A CA 1
ATOM 689 C C . VAL A 1 89 ? -8.629 3.424 4.516 1.00 91.38 89 VAL A C 1
ATOM 691 O O . VAL A 1 89 ? -7.928 3.969 5.357 1.00 91.38 89 VAL A O 1
ATOM 694 N N . LEU A 1 90 ? -8.122 2.770 3.475 1.00 92.44 90 LEU A N 1
ATOM 695 C CA . LEU A 1 90 ? -6.706 2.785 3.140 1.00 92.44 90 LEU A CA 1
ATOM 696 C C . LEU A 1 90 ? -6.441 3.899 2.125 1.00 92.44 90 LEU A C 1
ATOM 698 O O . LEU A 1 90 ? -7.056 3.923 1.059 1.00 92.44 90 LEU A O 1
ATOM 702 N N . SER A 1 91 ? -5.534 4.805 2.473 1.00 94.06 91 SER A N 1
ATOM 703 C CA . SER A 1 91 ? -5.011 5.856 1.606 1.00 94.06 91 SER A CA 1
ATOM 704 C C . SER A 1 91 ? -3.561 5.547 1.255 1.00 94.06 91 SER A C 1
ATOM 706 O O . SER A 1 91 ? -2.749 5.262 2.139 1.00 94.06 91 SER A O 1
ATOM 708 N N . ILE A 1 92 ? -3.248 5.598 -0.035 1.00 93.69 92 ILE A N 1
ATOM 709 C CA . ILE A 1 92 ? -1.926 5.299 -0.581 1.00 93.69 92 ILE A CA 1
ATOM 710 C C . ILE A 1 92 ? -1.541 6.458 -1.492 1.00 93.69 92 ILE A C 1
ATOM 712 O O . ILE A 1 92 ? -2.269 6.780 -2.431 1.00 93.69 92 ILE A O 1
ATOM 716 N N . GLU A 1 93 ? -0.405 7.082 -1.212 1.00 94.44 93 GLU A N 1
ATOM 717 C CA . GLU A 1 93 ? 0.176 8.104 -2.071 1.00 94.44 93 GLU A CA 1
ATOM 718 C C . GLU A 1 93 ? 0.981 7.449 -3.197 1.00 94.44 93 GLU A C 1
ATOM 720 O O . GLU A 1 93 ? 1.944 6.722 -2.945 1.00 94.44 93 GLU A O 1
ATOM 725 N N . ILE A 1 94 ? 0.584 7.723 -4.440 1.00 92.50 94 ILE A N 1
ATOM 726 C CA . ILE A 1 94 ? 1.305 7.296 -5.640 1.00 92.50 94 ILE A CA 1
ATOM 727 C C . ILE A 1 94 ? 2.106 8.487 -6.153 1.00 92.50 94 ILE A C 1
ATOM 729 O O . ILE A 1 94 ? 1.531 9.474 -6.607 1.00 92.50 94 ILE A O 1
ATOM 733 N N . LEU A 1 95 ? 3.431 8.394 -6.054 1.00 91.62 95 LEU A N 1
ATOM 734 C CA . LEU A 1 95 ? 4.360 9.440 -6.483 1.00 91.62 95 LEU A CA 1
ATOM 735 C C . LEU A 1 95 ? 4.705 9.320 -7.970 1.00 91.62 95 LEU A C 1
ATOM 737 O O . LEU A 1 95 ? 4.987 10.321 -8.625 1.00 91.62 95 LEU A O 1
ATOM 741 N N . SER A 1 96 ? 4.709 8.099 -8.507 1.00 88.81 96 SER A N 1
ATOM 742 C CA . SER A 1 96 ? 4.981 7.811 -9.919 1.00 88.81 96 SER A CA 1
ATOM 743 C C . SER A 1 96 ? 4.395 6.453 -10.311 1.00 88.81 96 SER A C 1
ATOM 745 O O . SER A 1 96 ? 4.353 5.535 -9.494 1.00 88.81 96 SER A O 1
ATOM 747 N N . ASP A 1 97 ? 3.962 6.314 -11.558 1.00 81.81 97 ASP A N 1
ATOM 748 C CA . ASP A 1 97 ? 3.522 5.058 -12.190 1.00 81.81 97 ASP A CA 1
ATOM 749 C C . ASP A 1 97 ? 4.323 4.730 -13.463 1.00 81.81 97 ASP A C 1
ATOM 751 O O . ASP A 1 97 ? 3.977 3.827 -14.229 1.00 81.81 97 ASP A O 1
ATOM 755 N N . GLU A 1 98 ? 5.410 5.473 -13.672 1.00 70.31 98 GLU A N 1
ATOM 756 C CA . GLU A 1 98 ? 6.373 5.280 -14.745 1.00 70.31 98 GLU A CA 1
ATOM 757 C C . GLU A 1 98 ? 7.106 3.940 -14.588 1.00 70.31 98 GLU A C 1
ATOM 759 O O . GLU A 1 98 ? 7.198 3.347 -13.511 1.00 70.31 98 GLU A O 1
ATOM 764 N N . THR A 1 99 ? 7.645 3.452 -15.698 1.00 67.75 99 THR A N 1
ATOM 765 C CA . THR A 1 99 ? 8.495 2.265 -15.677 1.00 67.75 99 THR A CA 1
ATOM 766 C C . THR A 1 99 ? 9.878 2.657 -15.151 1.00 67.75 99 THR A C 1
ATOM 768 O O . THR A 1 99 ? 10.439 3.629 -15.643 1.00 67.75 99 THR A O 1
ATOM 771 N N . TYR A 1 100 ? 10.429 1.912 -14.191 1.00 67.69 100 TYR A N 1
ATOM 772 C CA . TYR A 1 100 ? 11.785 2.148 -13.687 1.00 67.69 100 TYR A CA 1
ATOM 773 C C . TYR A 1 100 ? 12.769 1.122 -14.260 1.00 67.69 100 TYR A C 1
ATOM 775 O O . TYR A 1 100 ? 12.434 -0.056 -14.437 1.00 67.69 100 TYR A O 1
ATOM 783 N N . GLU A 1 101 ? 13.977 1.584 -14.575 1.00 60.84 101 GLU A N 1
ATOM 784 C CA . GLU A 1 101 ? 15.115 0.726 -14.894 1.00 60.84 101 GLU A CA 1
ATOM 785 C C . GLU A 1 101 ? 15.797 0.338 -13.575 1.00 60.84 101 GLU A C 1
ATOM 787 O O . GLU A 1 101 ? 15.992 1.175 -12.699 1.00 60.84 101 GLU A O 1
ATOM 792 N N . ASP A 1 102 ? 16.129 -0.943 -13.404 1.00 56.56 102 ASP A N 1
ATOM 793 C CA . ASP A 1 102 ? 16.872 -1.437 -12.229 1.00 56.56 102 ASP A CA 1
ATOM 794 C C . ASP A 1 102 ? 18.354 -0.964 -12.235 1.00 56.56 102 ASP A C 1
ATOM 796 O O . ASP A 1 102 ? 19.110 -1.332 -11.343 1.00 56.56 102 ASP A O 1
ATOM 800 N N . ASP A 1 103 ? 18.771 -0.155 -13.223 1.00 48.78 103 ASP A N 1
ATOM 801 C CA . ASP A 1 103 ? 20.152 0.321 -13.442 1.00 48.78 103 ASP A CA 1
ATOM 802 C C . ASP A 1 103 ? 20.500 1.635 -12.696 1.00 48.78 103 ASP A C 1
ATOM 804 O O . ASP A 1 103 ? 21.660 2.036 -12.683 1.00 48.78 103 ASP A O 1
ATOM 808 N N . ASP A 1 104 ? 19.536 2.307 -12.050 1.00 45.00 104 ASP A N 1
ATOM 809 C CA . ASP A 1 104 ? 19.759 3.552 -11.280 1.00 45.00 104 ASP A CA 1
ATOM 810 C C . ASP A 1 104 ? 19.995 3.300 -9.766 1.00 45.00 104 ASP A C 1
ATOM 812 O O . ASP A 1 104 ? 19.497 4.041 -8.910 1.00 45.00 104 ASP A O 1
ATOM 816 N N . LEU A 1 105 ? 20.749 2.246 -9.416 1.00 46.69 105 LEU A N 1
ATOM 817 C CA . LEU A 1 105 ? 21.217 1.963 -8.044 1.00 46.69 105 LEU A CA 1
ATOM 818 C C . LEU A 1 105 ? 22.748 1.918 -7.939 1.00 46.69 105 LEU A C 1
ATOM 820 O O . LEU A 1 105 ? 23.390 1.171 -8.709 1.00 46.69 105 LEU A O 1
#

Sequence (105 aa):
MVPGQIQTVRLVSRLFHPAWAEGSHYGPSRGVLVGKITFFDSNRTHTMTEHLDSPALDGWREKHSAQSRWTSGDAMLSLGDQDPIDPGVLSIEILSDETYEDDDL

Organism: NCBI:txid91915

Foldseek 3Di:
DAAAPDFKDKDAAPPDDVVPPPDPPDDQQQWFKWFWKWKFWPPDIDTDCCLQVPQDFPQWDGRPDNGITTGSRIGMDGPHPRPDSGDMDIDIDTPDRDGDDPPPD

Radius of gyration: 14.48 Å; Cα contacts (8 Å, |Δi|>4): 205; chains: 1; bounding box: 37×25×36 Å

Secondary structure (DSSP, 8-state):
-B-TT--EEEEE-TT--GGGSSS--SS-B---EEEEEEEE-SS-EEEE-HHHH-S--TTB-S--SSS-EEB-SEEEEE--S---SS-BEEEEEEEE-SPBPTT--

pLDDT: mean 78.74, std 13.72, range [45.0, 94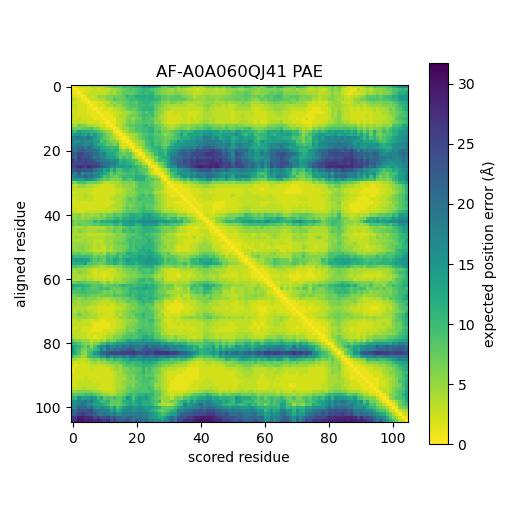.44]